Protein AF-A0A369MJW4-F1 (afdb_monomer_lite)

Radius of gyration: 24.18 Å; chains: 1; bounding box: 30×24×84 Å

Sequence (94 aa):
MADDDRRAGDWQKRDLRKNANDLIEEPNQKAWYKQTFWIVFFLIVFWPVGIVLCWRSSWHIVAKVLASVAVAFMVYFSVTMYQATQALMAAGAA

Secondary structure (DSSP, 8-state):
-------TT--S--TTS--GGGG---TT---HHHHHHHHHHHHHHHHHHHHHHHHHS---HHHHHHHHHHHHHHHHHHHHHHHHHHHHHHTT--

Foldseek 3Di:
DDPPPPPDPPPPVVVPDDDPVNVPPDVDPPDVCVVCVVVVVCCVVCVVVVLVVLVVDPDDPVVNVVVVVVVVVVVVVVVVVVVVVVVCVVVVVD

Organism: Eggerthella lenta (NCBI:txid84112)

Structure (mmCIF, N/CA/C/O backbone):
data_AF-A0A369MJW4-F1
#
_entry.id   AF-A0A369MJW4-F1
#
loop_
_atom_site.group_PDB
_atom_site.id
_atom_site.type_symbol
_atom_site.label_atom_id
_atom_site.label_alt_id
_atom_site.label_comp_id
_atom_site.label_asym_id
_atom_site.label_entity_id
_atom_site.label_seq_id
_atom_site.pdbx_PDB_ins_code
_atom_site.Cartn_x
_atom_site.Cartn_y
_atom_site.Cartn_z
_atom_site.occupancy
_atom_site.B_iso_or_equiv
_atom_site.auth_seq_id
_atom_site.auth_comp_id
_atom_site.auth_asym_id
_atom_site.auth_atom_id
_atom_site.pdbx_PDB_model_num
ATOM 1 N N . MET A 1 1 ? -6.386 8.658 60.800 1.00 40.12 1 MET A N 1
ATOM 2 C CA . MET A 1 1 ? -5.022 8.486 60.264 1.00 40.12 1 MET A CA 1
ATOM 3 C C . MET A 1 1 ? -5.192 7.890 58.884 1.00 40.12 1 MET A C 1
ATOM 5 O O . MET A 1 1 ? -5.887 6.894 58.778 1.00 40.12 1 MET A O 1
ATOM 9 N N . ALA A 1 2 ? -4.751 8.601 57.848 1.00 44.50 2 ALA A N 1
ATOM 10 C CA . ALA A 1 2 ? -4.871 8.156 56.467 1.00 44.50 2 ALA A CA 1
ATOM 11 C C . ALA A 1 2 ? -3.713 7.197 56.179 1.00 44.50 2 ALA A C 1
ATOM 13 O O . ALA A 1 2 ? -2.558 7.599 56.316 1.00 44.50 2 ALA A O 1
ATOM 14 N N . ASP A 1 3 ? -4.031 5.951 55.839 1.00 49.72 3 ASP A N 1
ATOM 15 C CA . ASP A 1 3 ? -3.050 4.960 55.409 1.00 49.72 3 ASP A CA 1
ATOM 16 C C . ASP A 1 3 ? -2.534 5.367 54.025 1.00 49.72 3 ASP A C 1
ATOM 18 O O . ASP A 1 3 ? -3.195 5.202 52.996 1.00 49.72 3 ASP A O 1
ATOM 22 N N . ASP A 1 4 ? -1.364 5.999 54.020 1.00 55.94 4 ASP A N 1
ATOM 23 C CA . ASP A 1 4 ? -0.652 6.447 52.827 1.00 55.94 4 ASP A CA 1
ATOM 24 C C . ASP A 1 4 ? 0.073 5.259 52.169 1.00 55.94 4 ASP A C 1
ATOM 26 O O . ASP A 1 4 ? 1.295 5.193 52.083 1.00 55.94 4 ASP A O 1
ATOM 30 N N . ASP A 1 5 ? -0.703 4.274 51.707 1.00 55.88 5 ASP A N 1
ATOM 31 C CA . ASP A 1 5 ? -0.209 3.076 51.008 1.00 55.88 5 ASP A CA 1
ATOM 32 C C . ASP A 1 5 ? 0.016 3.317 49.503 1.00 55.88 5 ASP A C 1
ATOM 34 O O . ASP A 1 5 ? 0.039 2.390 48.684 1.00 55.88 5 ASP A O 1
ATOM 38 N N . ARG A 1 6 ? 0.164 4.581 49.092 1.00 57.16 6 ARG A N 1
ATOM 39 C CA . ARG A 1 6 ? 0.437 4.973 47.704 1.00 57.16 6 ARG A CA 1
ATOM 40 C C . ARG A 1 6 ? 1.908 5.322 47.533 1.00 57.16 6 ARG A C 1
ATOM 42 O O . ARG A 1 6 ? 2.272 6.432 47.156 1.00 57.16 6 ARG A O 1
ATOM 49 N N . ARG A 1 7 ? 2.773 4.335 47.770 1.00 60.00 7 ARG A N 1
ATOM 50 C CA . ARG A 1 7 ? 4.204 4.449 47.479 1.00 60.00 7 ARG A CA 1
ATOM 51 C C . ARG A 1 7 ? 4.400 4.681 45.976 1.00 60.00 7 ARG A C 1
ATOM 53 O O . ARG A 1 7 ? 4.012 3.851 45.152 1.00 60.00 7 ARG A O 1
ATOM 60 N N . ALA A 1 8 ? 5.005 5.811 45.613 1.00 54.38 8 ALA A N 1
ATOM 61 C CA . ALA A 1 8 ? 5.380 6.092 44.232 1.00 54.38 8 ALA A CA 1
ATOM 62 C C . ALA A 1 8 ? 6.323 4.983 43.729 1.00 54.38 8 ALA A C 1
ATOM 64 O O . ALA A 1 8 ? 7.387 4.761 44.306 1.00 54.38 8 ALA A O 1
ATOM 65 N N . GLY A 1 9 ? 5.899 4.251 42.694 1.00 58.09 9 GLY A N 1
ATOM 66 C CA . GLY A 1 9 ? 6.599 3.063 42.191 1.00 58.09 9 GLY A CA 1
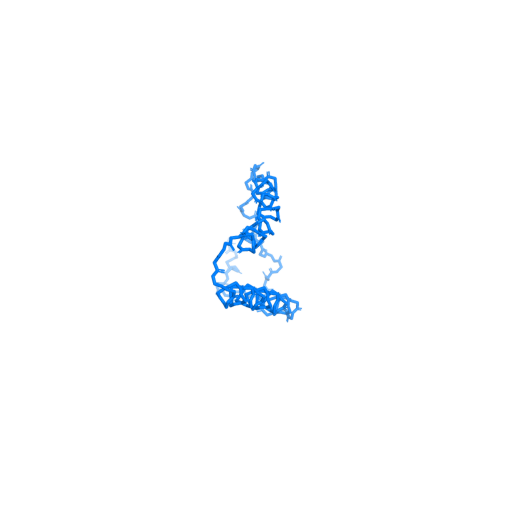ATOM 67 C C . GLY A 1 9 ? 5.968 1.719 42.575 1.00 58.09 9 GLY A C 1
ATOM 68 O O . GLY A 1 9 ? 6.600 0.689 42.383 1.00 58.09 9 GLY A O 1
ATOM 69 N N . ASP A 1 10 ? 4.738 1.680 43.096 1.00 65.94 10 ASP A N 1
ATOM 70 C CA . ASP A 1 10 ? 3.988 0.423 43.217 1.00 65.94 10 ASP A CA 1
ATOM 71 C C . ASP A 1 10 ? 3.518 -0.068 41.825 1.00 65.94 10 ASP A C 1
ATOM 73 O O . ASP A 1 10 ? 2.535 0.403 41.237 1.00 65.94 10 ASP A O 1
ATOM 77 N N . TRP A 1 11 ? 4.291 -0.989 41.243 1.00 62.44 11 TRP A N 1
ATOM 78 C CA . TRP A 1 11 ? 4.000 -1.633 39.955 1.00 62.44 11 TRP A CA 1
ATOM 79 C C . TRP A 1 11 ? 3.065 -2.841 40.086 1.00 62.44 11 TRP A C 1
ATOM 81 O O . TRP A 1 11 ? 2.570 -3.323 39.068 1.00 62.44 11 TRP A O 1
ATOM 91 N N . GLN A 1 12 ? 2.831 -3.337 41.308 1.00 63.03 12 GLN A N 1
ATOM 92 C CA . GLN A 1 12 ? 2.074 -4.569 41.546 1.00 63.03 12 GLN A CA 1
ATOM 93 C C . GLN A 1 12 ? 0.563 -4.373 41.406 1.00 63.03 12 GLN A C 1
ATOM 95 O O . GLN A 1 12 ? -0.124 -5.306 41.009 1.00 63.03 12 GLN A O 1
ATOM 100 N N . LYS A 1 13 ? 0.046 -3.162 41.643 1.00 64.25 13 LYS A N 1
ATOM 101 C CA . LYS A 1 13 ? -1.384 -2.822 41.509 1.00 64.25 13 LYS A CA 1
ATOM 102 C C . LYS A 1 13 ? -1.723 -2.312 40.103 1.00 64.25 13 LYS A C 1
ATOM 104 O O . LYS A 1 13 ? -2.246 -1.208 39.933 1.00 64.25 13 LYS A O 1
ATOM 109 N N . ARG A 1 14 ? -1.324 -3.058 39.066 1.00 60.44 14 ARG A N 1
ATOM 110 C CA . ARG A 1 14 ? -1.524 -2.688 37.645 1.00 60.44 14 ARG A CA 1
ATOM 111 C C . ARG A 1 14 ? -2.996 -2.741 37.231 1.00 60.44 14 ARG A C 1
ATOM 113 O O . ARG A 1 14 ? -3.426 -1.937 36.417 1.00 60.44 14 ARG A O 1
ATOM 120 N N . ASP A 1 15 ? -3.736 -3.661 37.828 1.00 61.16 15 ASP A N 1
ATOM 121 C CA . ASP A 1 15 ? -5.166 -3.938 37.685 1.00 61.16 15 ASP A CA 1
ATOM 122 C C . ASP A 1 15 ? -6.074 -2.819 38.223 1.00 61.16 15 ASP A C 1
ATOM 124 O O . ASP A 1 15 ? -7.179 -2.625 37.729 1.00 61.16 15 ASP A O 1
ATOM 128 N N . LEU A 1 16 ? -5.585 -2.028 39.182 1.00 61.75 16 LEU A N 1
ATOM 129 C CA . LEU A 1 16 ? -6.285 -0.860 39.733 1.00 61.75 16 LEU A CA 1
ATOM 130 C C . LEU A 1 16 ? -6.031 0.433 38.936 1.00 61.75 16 LEU A C 1
ATOM 132 O O . LEU A 1 16 ? -6.610 1.477 39.250 1.00 61.75 16 LEU A O 1
ATOM 136 N N . ARG A 1 17 ? -5.158 0.402 37.918 1.00 62.59 17 ARG A N 1
ATOM 137 C CA . ARG A 1 17 ? -4.903 1.565 37.062 1.00 62.59 17 ARG A CA 1
ATOM 138 C C . ARG A 1 17 ? -6.046 1.682 36.057 1.00 62.59 17 ARG A C 1
ATOM 140 O O . ARG A 1 17 ? -6.188 0.833 35.185 1.00 62.59 17 ARG A O 1
ATOM 147 N N . LYS A 1 18 ? -6.836 2.755 36.152 1.00 59.03 18 LYS A N 1
ATOM 148 C CA . LYS A 1 18 ? -7.711 3.169 35.044 1.00 59.03 18 LYS A CA 1
ATOM 149 C C . LYS A 1 18 ? -6.854 3.319 33.788 1.00 59.03 18 LYS A C 1
ATOM 151 O O . LYS A 1 18 ? -5.791 3.944 33.860 1.00 59.03 18 LYS A O 1
ATOM 156 N N . ASN A 1 19 ? -7.286 2.742 32.667 1.00 58.75 19 ASN A N 1
ATOM 157 C CA . ASN A 1 19 ? -6.565 2.935 31.416 1.00 58.75 19 ASN A CA 1
ATOM 158 C C . ASN A 1 19 ? -6.591 4.426 31.080 1.00 58.75 19 ASN A C 1
ATOM 160 O O . ASN A 1 19 ? -7.606 5.094 31.263 1.00 58.75 19 ASN A O 1
ATOM 164 N N . ALA A 1 20 ? -5.473 4.961 30.585 1.00 59.31 20 ALA A N 1
ATOM 165 C CA . ALA A 1 20 ? -5.393 6.373 30.209 1.00 59.31 20 ALA A CA 1
ATOM 166 C C . ALA A 1 20 ? -6.435 6.746 29.134 1.00 59.31 20 ALA A C 1
ATOM 168 O O . ALA A 1 20 ? -6.888 7.885 29.085 1.00 59.31 20 ALA A O 1
ATOM 169 N N . ASN A 1 21 ? -6.861 5.762 28.335 1.00 58.16 21 ASN A N 1
ATOM 170 C CA . ASN A 1 21 ? -7.942 5.887 27.359 1.00 58.16 21 ASN A CA 1
ATOM 171 C C . ASN A 1 21 ? -9.325 6.121 27.995 1.00 58.16 21 ASN A C 1
ATOM 173 O O . ASN A 1 21 ? -10.170 6.744 27.366 1.00 58.16 21 ASN A O 1
ATOM 177 N N . ASP A 1 22 ? -9.543 5.678 29.236 1.00 61.41 22 ASP A N 1
ATOM 178 C CA . ASP A 1 22 ? -10.813 5.835 29.961 1.00 61.41 22 ASP A CA 1
ATOM 179 C C . ASP A 1 22 ? -10.903 7.206 30.663 1.00 61.41 22 ASP A C 1
ATOM 181 O O . ASP A 1 22 ? -11.929 7.568 31.236 1.00 61.41 22 ASP A O 1
ATOM 185 N N . LEU A 1 23 ? -9.799 7.964 30.692 1.00 60.72 23 LEU A N 1
ATOM 186 C CA . LEU A 1 23 ? -9.730 9.298 31.299 1.00 60.72 23 LEU A CA 1
ATOM 187 C C . LEU A 1 23 ? -10.162 10.406 30.326 1.00 60.72 23 LEU A C 1
ATOM 189 O O . LEU A 1 23 ? -10.470 11.510 30.769 1.00 60.72 23 LEU A O 1
ATOM 193 N N . ILE A 1 24 ? -10.189 10.112 29.022 1.00 56.62 24 ILE A N 1
ATOM 194 C CA . ILE A 1 24 ? -10.565 11.032 27.941 1.00 56.62 24 ILE A CA 1
ATOM 195 C C . ILE A 1 24 ? -11.759 10.422 27.199 1.00 56.62 24 ILE A C 1
ATOM 197 O O . ILE A 1 24 ? -11.711 10.137 26.008 1.00 56.62 24 ILE A O 1
ATOM 201 N N . GLU A 1 25 ? -12.844 10.161 27.920 1.00 54.28 25 GLU A N 1
ATOM 202 C CA . GLU A 1 25 ? -14.107 9.779 27.294 1.00 54.28 25 GLU A CA 1
ATOM 203 C C . GLU A 1 25 ? -14.854 11.069 26.930 1.00 54.28 25 GLU A C 1
ATOM 205 O O . GLU A 1 25 ? -15.714 11.564 27.660 1.00 54.28 25 GLU A O 1
ATOM 210 N N . GLU A 1 26 ? -14.450 11.700 25.823 1.00 58.94 26 GLU A N 1
ATOM 211 C CA . GLU A 1 26 ? -15.202 12.826 25.277 1.00 58.94 26 GLU A CA 1
ATOM 212 C C . GLU A 1 26 ? -16.565 12.306 24.785 1.00 58.94 26 GLU A C 1
ATOM 214 O O . GLU A 1 26 ? -16.610 11.449 23.896 1.00 58.94 26 GLU A O 1
ATOM 219 N N . PRO A 1 27 ? -17.700 12.837 25.281 1.00 59.66 27 PRO A N 1
ATOM 220 C CA . PRO A 1 27 ? -19.039 12.298 25.005 1.00 59.66 27 PRO A CA 1
ATOM 221 C C . PRO A 1 27 ? -19.472 12.406 23.528 1.00 59.66 27 PRO A C 1
ATOM 223 O O . PRO A 1 27 ? -20.575 12.001 23.167 1.00 59.66 27 PRO A O 1
ATOM 226 N N . ASN A 1 28 ? -18.625 12.969 22.662 1.00 56.69 28 ASN A N 1
ATOM 227 C CA . ASN A 1 28 ? -18.877 13.182 21.242 1.00 56.69 28 ASN A CA 1
ATOM 228 C C . ASN A 1 28 ? -17.623 12.928 20.383 1.00 56.69 28 ASN A C 1
ATOM 230 O O . ASN A 1 28 ? -17.414 13.598 19.368 1.00 56.69 28 ASN A O 1
ATOM 234 N N . GLN A 1 29 ? -16.767 11.971 20.760 1.00 56.25 29 GLN A N 1
ATOM 235 C CA . GLN A 1 29 ? -15.709 11.520 19.857 1.00 56.25 29 GLN A CA 1
ATOM 236 C C . GLN A 1 29 ? -16.351 10.748 18.694 1.00 56.25 29 GLN A C 1
ATOM 238 O O . GLN A 1 29 ? -16.599 9.543 18.759 1.00 56.25 29 GLN A O 1
ATOM 243 N N . LYS A 1 30 ? -16.682 11.459 17.607 1.00 56.97 30 LYS A N 1
ATOM 244 C CA . LYS A 1 30 ? -17.166 10.831 16.372 1.00 56.97 30 LYS A CA 1
ATOM 245 C C . LYS A 1 30 ? -16.150 9.779 15.946 1.00 56.97 30 LYS A C 1
ATOM 247 O O . LYS A 1 30 ? -14.982 10.095 15.740 1.00 56.97 30 LYS A O 1
ATOM 252 N N . ALA A 1 31 ? -16.614 8.538 15.789 1.00 64.88 31 ALA A N 1
ATOM 253 C CA . ALA A 1 31 ? -15.783 7.445 15.304 1.00 64.88 31 ALA A CA 1
ATOM 254 C C . ALA A 1 31 ? -15.008 7.904 14.059 1.00 64.88 31 ALA A C 1
ATOM 256 O O . ALA A 1 31 ? -15.625 8.324 13.079 1.00 64.88 31 ALA A O 1
ATOM 257 N N . TRP A 1 32 ? -13.674 7.838 14.114 1.00 65.19 32 TRP A N 1
ATOM 258 C CA . TRP A 1 32 ? -12.752 8.358 13.092 1.00 65.19 32 TRP A CA 1
ATOM 259 C C . TRP A 1 32 ? -13.151 7.947 11.669 1.00 65.19 32 TRP A C 1
ATOM 261 O O . TRP A 1 32 ? -13.157 8.762 10.748 1.00 65.19 32 TRP A O 1
ATOM 271 N N . TYR A 1 33 ? -13.622 6.707 11.512 1.00 64.06 33 TYR A N 1
ATOM 272 C CA . TYR A 1 33 ? -14.135 6.195 10.246 1.00 64.06 33 TYR A CA 1
ATOM 273 C C . TYR A 1 33 ? -15.252 7.066 9.655 1.00 64.06 33 TYR A C 1
ATOM 275 O O . TYR A 1 33 ? -15.237 7.329 8.462 1.00 64.06 33 TYR A O 1
ATOM 283 N N . LYS A 1 34 ? -16.183 7.600 10.458 1.00 65.88 34 LYS A N 1
ATOM 284 C CA . LYS A 1 34 ? -17.255 8.477 9.954 1.00 65.88 34 LYS A CA 1
ATOM 285 C C . LYS A 1 34 ? -16.742 9.823 9.440 1.00 65.88 34 LYS A C 1
ATOM 287 O O . LYS A 1 34 ? -17.397 10.419 8.590 1.00 65.88 34 LYS A O 1
ATOM 292 N N . GLN A 1 35 ? -15.607 10.304 9.943 1.00 67.69 35 GLN A N 1
ATOM 293 C CA . GLN A 1 35 ? -15.005 11.566 9.511 1.00 67.69 35 GLN A CA 1
ATOM 294 C C . GLN A 1 35 ? -14.100 11.375 8.286 1.00 67.69 35 GLN A C 1
ATOM 296 O O . GLN A 1 35 ? -14.109 12.206 7.381 1.00 67.69 35 GLN A O 1
ATOM 301 N N . THR A 1 36 ? -13.359 10.268 8.222 1.00 77.06 36 THR A N 1
ATOM 302 C CA . THR A 1 36 ? -12.344 10.032 7.183 1.00 77.06 36 THR A CA 1
ATOM 303 C C . THR A 1 36 ? -12.832 9.109 6.060 1.00 77.06 36 THR A C 1
ATOM 305 O O . THR A 1 36 ? -12.134 8.962 5.061 1.00 77.06 36 THR A O 1
ATOM 308 N N . PHE A 1 37 ? -14.041 8.535 6.153 1.00 78.62 37 PHE A N 1
ATOM 309 C CA . PHE A 1 37 ? -14.600 7.612 5.152 1.00 78.62 37 PHE A CA 1
ATOM 310 C C . PHE A 1 37 ? -14.502 8.147 3.723 1.00 78.62 37 PHE A C 1
ATOM 312 O O . PHE A 1 37 ? -13.962 7.473 2.852 1.00 78.62 37 PHE A O 1
ATOM 319 N N . TRP A 1 38 ? -14.965 9.377 3.487 1.00 82.06 38 TRP A N 1
ATOM 320 C CA . TRP A 1 38 ? -14.929 9.981 2.154 1.00 82.06 38 TRP A CA 1
ATOM 321 C C . TRP A 1 38 ? -13.503 10.208 1.657 1.00 82.06 38 TRP A C 1
ATOM 323 O O . TRP A 1 38 ? -13.221 9.951 0.492 1.00 82.06 38 TRP A O 1
ATOM 333 N N . ILE A 1 39 ? -12.589 10.625 2.536 1.00 84.06 39 ILE A N 1
ATOM 334 C CA . ILE A 1 39 ? -11.175 10.829 2.191 1.00 84.06 39 ILE A CA 1
ATOM 335 C C . ILE A 1 39 ? -10.536 9.498 1.784 1.00 84.06 39 ILE A C 1
ATOM 337 O O . ILE A 1 39 ? -9.884 9.427 0.747 1.00 84.06 39 ILE A O 1
ATOM 341 N N . VAL A 1 40 ? -10.763 8.433 2.558 1.00 84.06 40 VAL A N 1
ATOM 342 C CA . VAL A 1 40 ? -10.254 7.089 2.248 1.00 84.06 40 VAL A CA 1
ATOM 343 C C . VAL A 1 40 ? -10.888 6.548 0.967 1.00 84.06 40 VAL A C 1
ATOM 345 O O . VAL A 1 40 ? -10.183 5.989 0.132 1.00 84.06 40 VAL A O 1
ATOM 348 N N . PHE A 1 41 ? -12.190 6.756 0.766 1.00 81.75 41 PHE A N 1
ATOM 349 C CA . PHE A 1 41 ? -12.895 6.347 -0.448 1.00 81.75 41 PHE A CA 1
ATOM 350 C C . PHE A 1 41 ? -12.321 7.029 -1.693 1.00 81.75 41 PHE A C 1
ATOM 352 O O . PHE A 1 41 ? -11.952 6.351 -2.652 1.00 81.75 41 PHE A O 1
ATOM 359 N N . PHE A 1 42 ? -12.177 8.357 -1.668 1.00 81.75 42 PHE A N 1
ATOM 360 C CA . PHE A 1 42 ? -11.564 9.089 -2.771 1.00 81.75 42 PHE A CA 1
ATOM 361 C C . PHE A 1 42 ? -10.114 8.678 -2.971 1.00 81.75 42 PHE A C 1
ATOM 363 O O . PHE A 1 42 ? -9.706 8.519 -4.110 1.00 81.75 42 PHE A O 1
ATOM 370 N N . LEU A 1 43 ? -9.348 8.433 -1.908 1.00 85.94 43 LEU A N 1
ATOM 371 C CA . LEU A 1 43 ? -7.979 7.955 -2.044 1.00 85.94 43 LEU A CA 1
ATOM 372 C C . LEU A 1 43 ? -7.936 6.600 -2.760 1.00 85.94 43 LEU A C 1
ATOM 374 O O . LEU A 1 43 ? -7.220 6.474 -3.742 1.00 85.94 43 LEU A O 1
ATOM 378 N N . ILE A 1 44 ? -8.738 5.617 -2.347 1.00 85.75 44 ILE A N 1
ATOM 379 C CA . ILE A 1 44 ? -8.755 4.283 -2.970 1.00 85.75 44 ILE A CA 1
ATOM 380 C C . ILE A 1 44 ? -9.202 4.348 -4.434 1.00 85.75 44 ILE A C 1
ATOM 382 O O . ILE A 1 44 ? -8.645 3.644 -5.270 1.00 85.75 44 ILE A O 1
ATOM 386 N N . VAL A 1 45 ? -10.182 5.193 -4.762 1.00 82.06 45 VAL A N 1
ATOM 387 C CA . VAL A 1 45 ? -10.689 5.333 -6.136 1.00 82.06 45 VAL A CA 1
ATOM 388 C C . VAL A 1 45 ? -9.738 6.158 -7.011 1.00 82.06 45 VAL A C 1
ATOM 390 O O . VAL A 1 45 ? -9.541 5.836 -8.179 1.00 82.06 45 VAL A O 1
ATOM 393 N N . PHE A 1 46 ? -9.117 7.205 -6.469 1.00 79.12 46 PHE A N 1
ATOM 394 C CA . PHE A 1 46 ? -8.265 8.137 -7.215 1.00 79.12 46 PHE A CA 1
ATOM 395 C C . PHE A 1 46 ? -6.815 7.645 -7.348 1.00 79.12 46 PHE A C 1
ATOM 397 O O . PHE A 1 46 ? -6.127 7.976 -8.313 1.00 79.12 46 PHE A O 1
ATOM 404 N N . TRP A 1 47 ? -6.350 6.801 -6.427 1.00 81.25 47 TRP A N 1
ATOM 405 C CA . TRP A 1 47 ? -5.018 6.200 -6.466 1.00 81.25 47 TRP A CA 1
ATOM 406 C C . TRP A 1 47 ? -4.740 5.370 -7.739 1.00 81.25 47 TRP A C 1
ATOM 408 O O . TRP A 1 47 ? -3.734 5.642 -8.401 1.00 81.25 47 TRP A O 1
ATOM 418 N N . PRO A 1 48 ? -5.614 4.443 -8.192 1.00 77.94 48 PRO A N 1
ATOM 419 C CA . PRO A 1 48 ? -5.409 3.742 -9.460 1.00 77.94 48 PRO A CA 1
ATOM 420 C C . PRO A 1 48 ? -5.566 4.672 -10.671 1.00 77.94 48 PRO A C 1
ATOM 422 O O . PRO A 1 48 ? -4.890 4.478 -11.681 1.00 77.94 48 PRO A O 1
ATOM 425 N N . VAL A 1 49 ? -6.395 5.718 -10.572 1.00 77.44 49 VAL A N 1
ATOM 426 C CA . VAL A 1 49 ? -6.560 6.722 -11.637 1.00 77.44 49 VAL A CA 1
ATOM 427 C C . VAL A 1 49 ? -5.247 7.465 -11.894 1.00 77.44 49 VAL A C 1
ATOM 429 O O . VAL A 1 49 ? -4.890 7.669 -13.052 1.00 77.44 49 VAL A O 1
ATOM 432 N N . GLY A 1 50 ? -4.477 7.788 -10.850 1.00 73.88 50 GLY A N 1
ATOM 433 C CA . GLY A 1 50 ? -3.144 8.383 -10.993 1.00 73.88 50 GLY A CA 1
ATOM 434 C C . GLY A 1 50 ? -2.170 7.502 -11.788 1.00 73.88 50 GLY A C 1
ATOM 435 O O . GLY A 1 50 ? -1.458 7.998 -12.666 1.00 73.88 50 GLY A O 1
ATOM 436 N N . ILE A 1 51 ? -2.188 6.186 -11.551 1.00 75.81 51 ILE A N 1
ATOM 437 C CA . ILE A 1 51 ? -1.357 5.220 -12.288 1.00 75.81 51 ILE A CA 1
ATOM 438 C C . ILE A 1 51 ? -1.821 5.116 -13.748 1.00 75.81 51 ILE A C 1
ATOM 440 O O . ILE A 1 51 ? -1.003 5.199 -14.665 1.00 75.81 51 ILE A O 1
ATOM 444 N N . VAL A 1 52 ? -3.129 5.001 -13.992 1.00 74.88 52 VAL A N 1
ATOM 445 C CA . VAL A 1 52 ? -3.692 4.908 -15.351 1.00 74.88 52 VAL A CA 1
ATOM 446 C C . VAL A 1 52 ? -3.421 6.182 -16.161 1.00 74.88 52 VAL A C 1
ATOM 448 O O . VAL A 1 52 ? -3.055 6.096 -17.335 1.00 74.88 52 VAL A O 1
ATOM 451 N N . LEU A 1 53 ? -3.522 7.364 -15.545 1.00 72.00 53 LEU A N 1
ATOM 452 C CA . LEU A 1 53 ? -3.180 8.638 -16.185 1.00 72.00 53 LEU A CA 1
ATOM 453 C C . LEU A 1 53 ? -1.684 8.737 -16.509 1.00 72.00 53 LEU A C 1
ATOM 455 O O . LEU A 1 53 ? -1.335 9.189 -17.602 1.00 72.00 53 LEU A O 1
ATOM 459 N N . CYS A 1 54 ? -0.799 8.248 -15.632 1.00 70.44 54 CYS A N 1
ATOM 460 C CA . CYS A 1 54 ? 0.632 8.145 -15.944 1.00 70.44 54 CYS A CA 1
ATOM 461 C C . CYS A 1 54 ? 0.884 7.260 -17.172 1.00 70.44 54 CYS A C 1
ATOM 463 O O . CYS A 1 54 ? 1.746 7.573 -17.993 1.00 70.44 54 CYS A O 1
ATOM 465 N N . TRP A 1 55 ? 0.116 6.183 -17.343 1.00 73.88 55 TRP A N 1
ATOM 466 C CA . TRP A 1 55 ? 0.228 5.305 -18.507 1.00 73.88 55 TRP A CA 1
ATOM 467 C C . TRP A 1 55 ? -0.360 5.909 -19.786 1.00 73.88 55 TRP A C 1
ATOM 469 O O . TRP A 1 55 ? 0.252 5.753 -20.844 1.00 73.88 55 TRP A O 1
ATOM 479 N N . ARG A 1 56 ? -1.468 6.654 -19.687 1.00 72.25 56 ARG A N 1
ATOM 480 C CA . ARG A 1 56 ? -2.103 7.402 -20.790 1.00 72.25 56 ARG A CA 1
ATOM 481 C C . ARG A 1 56 ? -1.245 8.576 -21.285 1.00 72.25 56 ARG A C 1
ATOM 483 O O . ARG A 1 56 ? -1.346 8.944 -22.451 1.00 72.25 56 ARG A O 1
ATOM 490 N N . SER A 1 57 ? -0.414 9.157 -20.419 1.00 71.31 57 SER A N 1
ATOM 491 C CA . SER A 1 57 ? 0.499 10.254 -20.761 1.00 71.31 57 SER A CA 1
ATOM 492 C C . SER A 1 57 ? 1.611 9.791 -21.713 1.00 71.31 57 SER A C 1
ATOM 494 O 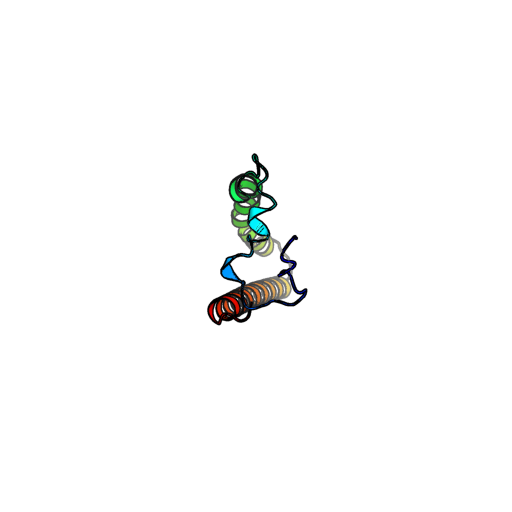O . SER A 1 57 ? 2.134 8.688 -21.569 1.00 71.31 57 SER A O 1
ATOM 496 N N . SER A 1 58 ? 2.035 10.621 -22.668 1.00 69.81 58 SER A N 1
ATOM 497 C CA . SER A 1 58 ? 3.119 10.319 -23.625 1.00 69.81 58 SER A CA 1
ATOM 498 C C . SER A 1 58 ? 4.531 10.363 -23.012 1.00 69.81 58 SER A C 1
ATOM 500 O O . SER A 1 58 ? 5.523 10.411 -23.736 1.00 69.81 58 SER A O 1
ATOM 502 N N . TRP A 1 59 ? 4.636 10.364 -21.681 1.00 72.94 59 TRP A N 1
ATOM 503 C CA . TRP A 1 59 ? 5.904 10.417 -20.957 1.00 72.94 59 TRP A CA 1
ATOM 504 C C . TRP A 1 59 ? 6.801 9.195 -21.223 1.00 72.94 59 TRP A C 1
ATOM 506 O O . TRP A 1 59 ? 6.326 8.124 -21.612 1.00 72.94 59 TRP A O 1
ATOM 516 N N . HIS A 1 60 ? 8.107 9.349 -20.979 1.00 76.88 60 HIS A N 1
ATOM 517 C CA . HIS A 1 60 ? 9.109 8.310 -21.206 1.00 76.88 60 HIS A CA 1
ATOM 518 C C . HIS A 1 60 ? 8.767 7.018 -20.457 1.00 76.88 60 HIS A C 1
ATOM 520 O O . HIS A 1 60 ? 8.540 7.016 -19.246 1.00 76.88 60 HIS A O 1
ATOM 526 N N . ILE A 1 61 ? 8.789 5.896 -21.180 1.00 80.00 61 ILE A N 1
ATOM 527 C CA . ILE A 1 61 ? 8.372 4.591 -20.655 1.00 80.00 61 ILE A CA 1
ATOM 528 C C . ILE A 1 61 ? 9.202 4.138 -19.447 1.00 80.00 61 ILE A C 1
ATOM 530 O O . ILE A 1 61 ? 8.657 3.576 -18.502 1.00 80.00 61 ILE A O 1
ATOM 534 N N . VAL A 1 62 ? 10.497 4.472 -19.425 1.00 78.06 62 VAL A N 1
ATOM 535 C CA . VAL A 1 62 ? 11.415 4.171 -18.313 1.00 78.06 62 VAL A CA 1
ATOM 536 C C . VAL A 1 62 ? 10.945 4.822 -17.013 1.00 78.06 62 VAL A C 1
ATOM 538 O O . VAL A 1 62 ? 10.957 4.192 -15.958 1.00 78.06 62 VAL A O 1
ATOM 541 N N . ALA A 1 63 ? 10.467 6.062 -17.087 1.00 77.19 63 ALA A N 1
ATOM 542 C CA . ALA A 1 63 ? 10.009 6.785 -15.913 1.00 77.19 63 ALA A CA 1
ATOM 543 C C . ALA A 1 63 ? 8.686 6.218 -15.365 1.00 77.19 63 ALA A C 1
ATOM 545 O O . ALA A 1 63 ? 8.498 6.156 -14.151 1.00 77.19 63 ALA A O 1
ATOM 546 N N . LYS A 1 64 ? 7.814 5.694 -16.240 1.00 76.25 64 LYS A N 1
ATOM 547 C CA . LYS A 1 64 ? 6.598 4.963 -15.835 1.00 76.25 64 LYS A CA 1
ATOM 548 C C . LYS A 1 64 ? 6.933 3.673 -15.089 1.00 76.25 64 LYS A C 1
ATOM 550 O O . LYS A 1 64 ? 6.312 3.369 -14.070 1.00 76.25 64 LYS A O 1
ATOM 555 N N . VAL A 1 65 ? 7.920 2.924 -15.584 1.00 82.00 65 VAL A N 1
ATOM 556 C CA . VAL A 1 65 ? 8.372 1.677 -14.951 1.00 82.00 65 VAL A CA 1
ATOM 557 C C . VAL A 1 65 ? 8.989 1.968 -13.585 1.00 82.00 65 VAL A C 1
ATOM 559 O O . VAL A 1 65 ? 8.593 1.345 -12.604 1.00 82.00 65 VAL A O 1
ATOM 562 N N . LEU A 1 66 ? 9.878 2.962 -13.488 1.00 84.00 66 LEU A N 1
ATOM 563 C CA . LEU A 1 66 ? 10.478 3.374 -12.215 1.00 84.00 66 LEU A CA 1
ATOM 564 C C . LEU A 1 66 ? 9.427 3.812 -11.192 1.00 84.00 66 LEU A C 1
ATOM 566 O O . LEU A 1 66 ? 9.474 3.363 -10.050 1.00 84.00 66 LEU A O 1
ATOM 570 N N . ALA A 1 67 ? 8.451 4.628 -11.601 1.00 81.06 67 ALA A N 1
ATOM 571 C CA . ALA A 1 67 ? 7.357 5.037 -10.725 1.00 81.06 67 ALA A CA 1
ATOM 572 C C . ALA A 1 67 ? 6.540 3.831 -10.228 1.00 81.06 67 ALA A C 1
ATOM 574 O O . ALA A 1 67 ? 6.225 3.740 -9.045 1.00 81.06 67 ALA A O 1
ATOM 575 N N . SER A 1 68 ? 6.255 2.870 -11.110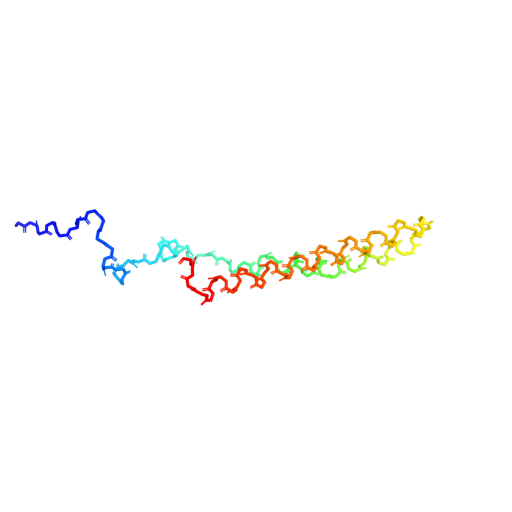 1.00 80.81 68 SER A N 1
ATOM 576 C CA . SER A 1 68 ? 5.504 1.658 -10.757 1.00 80.81 68 SER A CA 1
ATOM 577 C C . SER A 1 68 ? 6.272 0.780 -9.758 1.00 80.81 68 SER A C 1
ATOM 579 O O . SER A 1 68 ? 5.695 0.311 -8.778 1.00 80.81 68 SER A O 1
ATOM 581 N N . VAL A 1 69 ? 7.583 0.605 -9.960 1.00 87.12 69 VAL A N 1
ATOM 582 C CA . VAL A 1 69 ? 8.452 -0.150 -9.041 1.00 87.12 69 VAL A CA 1
ATOM 583 C C . VAL A 1 69 ? 8.577 0.559 -7.693 1.00 87.12 69 VAL A C 1
ATOM 585 O O . VAL A 1 69 ? 8.479 -0.092 -6.656 1.00 87.12 69 VAL A O 1
ATOM 588 N N . ALA A 1 70 ? 8.735 1.885 -7.682 1.00 85.06 70 ALA A N 1
ATOM 589 C CA . ALA A 1 70 ? 8.813 2.668 -6.449 1.00 85.06 70 ALA A CA 1
ATOM 590 C C . ALA A 1 70 ? 7.530 2.549 -5.612 1.00 85.06 70 ALA A C 1
ATOM 592 O O . ALA A 1 70 ? 7.599 2.342 -4.401 1.00 85.06 70 ALA A O 1
ATOM 593 N N . VAL A 1 71 ? 6.358 2.609 -6.251 1.00 86.38 71 VAL A N 1
ATOM 594 C CA . VAL A 1 71 ? 5.070 2.408 -5.570 1.00 86.38 71 VAL A CA 1
ATOM 595 C C . VAL A 1 71 ? 4.957 0.986 -5.021 1.00 86.38 71 VAL A C 1
ATOM 597 O O . VAL A 1 71 ? 4.605 0.815 -3.855 1.00 86.38 71 VAL A O 1
ATOM 600 N N . ALA A 1 72 ? 5.302 -0.034 -5.813 1.00 86.69 72 ALA A N 1
ATOM 601 C CA . ALA A 1 72 ? 5.280 -1.425 -5.357 1.00 86.69 72 ALA A CA 1
ATOM 602 C C . ALA A 1 72 ? 6.205 -1.649 -4.148 1.00 86.69 72 ALA A C 1
ATOM 604 O O . ALA A 1 72 ? 5.818 -2.304 -3.180 1.00 86.69 72 ALA A O 1
ATOM 605 N N . PHE A 1 73 ? 7.395 -1.044 -4.168 1.00 90.75 73 PHE A N 1
ATOM 606 C CA . PHE A 1 73 ? 8.337 -1.070 -3.054 1.00 90.75 73 PHE A CA 1
ATOM 607 C C . PHE A 1 73 ? 7.760 -0.402 -1.800 1.00 90.75 73 PHE A C 1
ATOM 609 O O . PHE A 1 73 ? 7.801 -0.990 -0.722 1.00 90.75 73 PHE A O 1
ATOM 616 N N . MET A 1 74 ? 7.161 0.786 -1.923 1.00 86.56 74 MET A N 1
ATOM 617 C CA . MET A 1 74 ? 6.526 1.467 -0.788 1.00 86.56 74 MET A CA 1
ATOM 618 C C . MET A 1 74 ? 5.383 0.647 -0.179 1.00 86.56 74 MET A C 1
ATOM 620 O O . MET A 1 74 ? 5.292 0.543 1.044 1.00 86.56 74 MET A O 1
ATOM 624 N N . VAL A 1 75 ? 4.541 0.026 -1.012 1.00 88.75 75 VAL A N 1
ATOM 625 C CA . VAL A 1 75 ? 3.456 -0.851 -0.543 1.00 88.75 75 VAL A CA 1
ATOM 626 C C . VAL A 1 75 ? 4.026 -2.062 0.194 1.00 88.75 75 VAL A C 1
ATOM 628 O O . VAL A 1 75 ? 3.584 -2.365 1.300 1.00 88.75 75 VAL A O 1
ATOM 631 N N . TYR A 1 76 ? 5.045 -2.714 -0.368 1.00 90.69 76 TYR A N 1
ATOM 632 C CA . TYR A 1 76 ? 5.708 -3.850 0.271 1.00 90.69 76 TYR A CA 1
ATOM 633 C C . TYR A 1 76 ? 6.287 -3.482 1.646 1.00 90.69 76 TYR A C 1
ATOM 635 O O . TYR A 1 76 ? 6.049 -4.183 2.633 1.00 90.69 76 TYR A O 1
ATOM 643 N N . PHE A 1 77 ? 6.988 -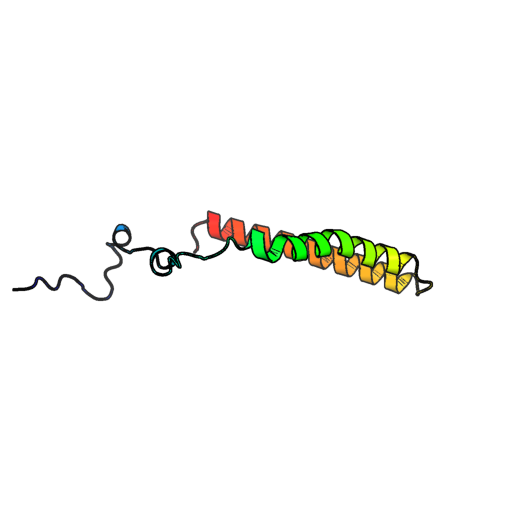2.349 1.740 1.00 90.62 77 PHE A N 1
ATOM 644 C CA . PHE A 1 77 ? 7.536 -1.856 3.005 1.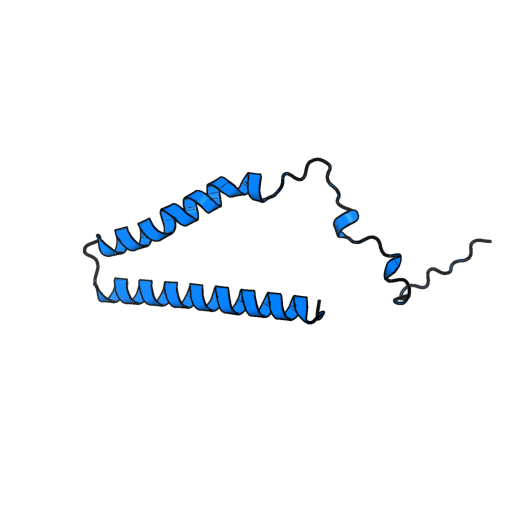00 90.62 77 PHE A CA 1
ATOM 645 C C . PHE A 1 77 ? 6.445 -1.517 4.023 1.00 90.62 77 PHE A C 1
ATOM 647 O O . PHE A 1 77 ? 6.573 -1.879 5.192 1.00 90.62 77 PHE A O 1
ATOM 654 N N . SER A 1 78 ? 5.356 -0.875 3.592 1.00 88.50 78 SER A N 1
ATOM 655 C CA . SER A 1 78 ? 4.221 -0.546 4.458 1.00 88.50 78 SER A CA 1
ATOM 656 C C . SER A 1 78 ? 3.566 -1.801 5.044 1.00 88.50 78 SER A C 1
ATOM 658 O O . SER A 1 78 ? 3.334 -1.858 6.252 1.00 88.50 78 SER A O 1
ATO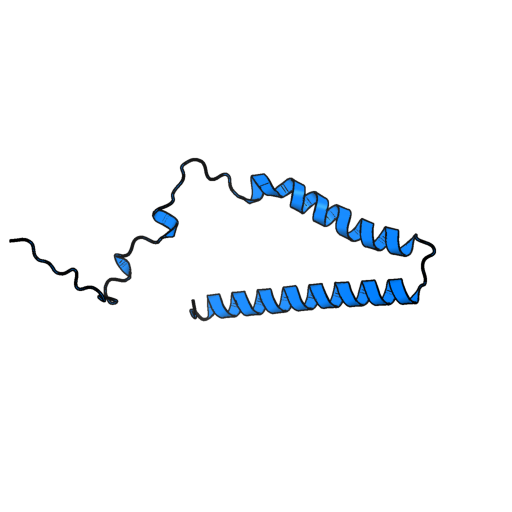M 660 N N . VAL A 1 79 ? 3.338 -2.833 4.224 1.00 90.31 79 VAL A N 1
ATOM 661 C CA . VAL A 1 79 ? 2.760 -4.109 4.678 1.00 90.31 79 VAL A CA 1
ATOM 662 C C . VAL A 1 79 ? 3.703 -4.827 5.639 1.00 90.31 79 VAL A C 1
ATOM 664 O O . VAL A 1 79 ? 3.266 -5.287 6.693 1.00 90.31 79 VAL A O 1
ATOM 667 N N . THR A 1 80 ? 4.994 -4.879 5.316 1.00 89.44 80 THR A N 1
ATOM 668 C CA . THR A 1 80 ? 6.001 -5.536 6.162 1.00 89.44 80 THR A CA 1
ATOM 669 C C . THR A 1 80 ? 6.100 -4.857 7.530 1.00 89.44 80 THR A C 1
ATOM 671 O O . THR A 1 80 ? 6.120 -5.532 8.557 1.00 89.44 80 THR A O 1
ATOM 674 N N . MET A 1 81 ? 6.089 -3.521 7.568 1.00 84.75 81 MET A N 1
ATOM 675 C CA . MET A 1 81 ? 6.091 -2.760 8.820 1.00 84.75 81 MET A CA 1
ATOM 676 C C . MET A 1 81 ? 4.808 -2.961 9.620 1.00 84.75 81 MET A C 1
ATOM 678 O O . MET A 1 81 ? 4.882 -3.196 10.820 1.00 84.75 81 MET A O 1
ATOM 682 N N . TYR A 1 82 ? 3.640 -2.948 8.973 1.00 84.31 82 TYR A N 1
ATOM 683 C CA . TYR A 1 82 ? 2.371 -3.213 9.652 1.00 84.31 82 TYR A CA 1
ATOM 684 C C . TYR A 1 82 ? 2.336 -4.610 10.288 1.00 84.31 82 TYR A C 1
ATOM 686 O O . TYR A 1 82 ? 1.918 -4.763 11.436 1.00 84.31 82 TYR A O 1
ATOM 694 N N . GLN A 1 83 ? 2.827 -5.628 9.577 1.00 83.81 83 GLN A N 1
ATOM 695 C CA . GLN A 1 83 ? 2.957 -6.983 10.115 1.00 83.81 83 GLN A CA 1
ATOM 696 C C . GLN A 1 83 ? 3.942 -7.038 11.288 1.00 83.81 83 GLN A C 1
ATOM 698 O O . GLN A 1 83 ? 3.631 -7.648 12.309 1.00 83.81 83 GLN A O 1
ATOM 703 N N . ALA A 1 84 ? 5.088 -6.359 11.183 1.00 83.62 84 ALA A N 1
ATOM 704 C CA . ALA A 1 84 ? 6.065 -6.281 12.265 1.00 83.62 84 ALA A CA 1
ATOM 705 C C . ALA A 1 84 ? 5.488 -5.597 13.516 1.00 83.62 84 ALA A C 1
ATOM 707 O O . ALA A 1 84 ? 5.668 -6.099 14.623 1.00 83.62 84 ALA A O 1
ATOM 708 N N . THR A 1 85 ? 4.742 -4.497 13.361 1.00 80.12 85 THR A N 1
ATOM 709 C CA . THR A 1 85 ? 4.088 -3.810 14.485 1.00 80.12 85 THR A CA 1
ATOM 710 C C . THR A 1 85 ? 3.016 -4.684 15.134 1.00 80.12 85 THR A C 1
ATOM 712 O O . THR A 1 85 ? 2.967 -4.773 16.358 1.00 80.12 85 THR A O 1
ATOM 715 N N . GLN A 1 86 ? 2.185 -5.374 14.346 1.00 79.00 86 GLN A N 1
ATOM 716 C CA . GLN A 1 86 ? 1.190 -6.296 14.899 1.00 79.00 86 GLN A CA 1
ATOM 717 C C . GLN A 1 86 ? 1.833 -7.476 15.631 1.00 79.00 86 GLN A C 1
ATOM 719 O O . GLN A 1 86 ? 1.359 -7.854 16.700 1.00 79.00 86 GLN A O 1
ATOM 724 N N . ALA A 1 87 ? 2.931 -8.025 15.107 1.00 79.81 87 ALA A N 1
ATOM 725 C CA . ALA A 1 87 ? 3.683 -9.077 15.783 1.00 79.81 87 ALA A CA 1
ATOM 726 C C . ALA A 1 87 ? 4.267 -8.595 17.123 1.00 79.81 87 ALA A C 1
ATOM 728 O O . ALA A 1 87 ? 4.229 -9.334 18.101 1.00 79.81 87 ALA A O 1
ATOM 729 N N . LEU A 1 88 ? 4.741 -7.348 17.199 1.00 75.06 88 LEU A N 1
ATOM 730 C CA . LEU A 1 88 ? 5.246 -6.739 18.435 1.00 75.06 88 LEU A CA 1
ATOM 731 C C . LEU A 1 88 ? 4.139 -6.515 19.480 1.00 75.06 88 LEU A C 1
ATOM 733 O O . LEU A 1 88 ? 4.340 -6.810 20.658 1.00 75.06 88 LEU A O 1
ATOM 737 N N . MET A 1 89 ? 2.958 -6.057 19.046 1.00 74.06 89 MET A N 1
ATOM 738 C CA . MET A 1 89 ? 1.780 -5.935 19.916 1.00 74.06 89 MET A CA 1
ATOM 739 C C . MET A 1 89 ? 1.290 -7.307 20.403 1.00 74.06 89 MET A C 1
ATOM 741 O O . MET A 1 89 ? 0.948 -7.459 21.573 1.00 74.06 89 MET A O 1
ATOM 745 N N . ALA A 1 90 ? 1.295 -8.322 19.534 1.00 70.44 90 ALA A N 1
ATOM 746 C CA . ALA A 1 90 ? 0.907 -9.688 19.883 1.00 70.44 90 ALA A CA 1
ATOM 747 C C . ALA A 1 90 ? 1.925 -10.379 20.809 1.00 70.44 90 ALA A C 1
ATOM 749 O O . ALA A 1 90 ? 1.540 -11.183 21.653 1.00 70.44 90 ALA A O 1
ATOM 750 N N . ALA A 1 91 ? 3.211 -10.041 20.691 1.00 72.75 91 ALA A N 1
ATOM 751 C CA . ALA A 1 91 ? 4.275 -10.534 21.564 1.00 72.75 91 ALA A CA 1
ATOM 752 C C . ALA A 1 91 ? 4.286 -9.870 22.958 1.00 72.75 91 ALA A C 1
ATOM 754 O O . ALA A 1 91 ? 5.134 -10.211 23.781 1.00 72.75 91 ALA A O 1
ATOM 755 N N . GLY A 1 92 ? 3.365 -8.937 23.241 1.00 56.75 92 GLY A N 1
ATOM 756 C CA . GLY A 1 92 ? 3.248 -8.278 24.546 1.00 56.75 92 GLY A CA 1
ATOM 757 C C . GLY A 1 92 ? 4.401 -7.322 24.872 1.00 56.75 92 GLY A C 1
ATOM 758 O O . GLY A 1 92 ? 4.616 -7.011 26.040 1.00 56.75 92 GLY A O 1
ATOM 759 N N . ALA A 1 93 ? 5.148 -6.867 23.861 1.00 55.56 93 ALA A N 1
ATOM 760 C CA . ALA A 1 93 ? 6.290 -5.963 24.015 1.00 55.56 93 ALA A CA 1
ATOM 761 C C . ALA A 1 93 ? 5.896 -4.469 23.941 1.00 55.56 93 ALA A C 1
ATOM 763 O O . ALA A 1 93 ? 6.695 -3.648 23.492 1.00 55.56 93 ALA A O 1
ATOM 764 N N . ALA A 1 94 ? 4.670 -4.130 24.358 1.00 47.00 94 ALA A N 1
ATOM 765 C CA . ALA A 1 94 ? 4.135 -2.766 24.415 1.00 47.00 94 ALA A CA 1
ATOM 766 C C . ALA A 1 94 ? 3.810 -2.353 25.857 1.00 47.00 94 ALA A C 1
ATOM 768 O O . ALA A 1 94 ? 3.228 -3.184 26.594 1.00 47.00 94 ALA A O 1
#

pLDDT: mean 71.62, std 12.3, range [40.12, 90.75]